Protein AF-A0A9D2T317-F1 (afdb_monomer_lite)

Sequence (66 aa):
MEIIALRDRPDLAGQLLAFIRADMAAFGVAPLYLITDHTSFYERYGWQFVCMAGTEEGPIRLYMHP

pLDDT: mean 78.23, std 11.43, range [39.84, 88.94]

Secondary structure (DSSP, 8-state):
--GGGGGG-HHHHHHHHHHHHHHHHHTT--SEEEEES-SSSGGGGTPEEEEEEEETTEEEEEEEE-

Foldseek 3Di:
DDPVVCVVPLPVVLVVVVVVVVVCVVVVDDKDKDKAQDPDSCVVNVWAWDDFDQDPVGTITMTIDD

Radius of gyration: 12.14 Å; chains: 1; bounding box: 25×25×27 Å

InterPro domains:
  IPR016181 Acyl-CoA N-acyltransferase [SSF55729] (12-59)

Structure (mmCIF, N/CA/C/O backbone):
data_AF-A0A9D2T317-F1
#
_entry.id   AF-A0A9D2T317-F1
#
loop_
_atom_site.group_PDB
_atom_site.id
_atom_site.type_symbol
_atom_site.label_atom_id
_atom_site.label_alt_id
_atom_site.label_comp_id
_atom_site.label_asym_id
_atom_site.label_entity_id
_atom_site.label_seq_id
_atom_site.pdbx_PDB_ins_code
_atom_site.Cartn_x
_atom_site.Cartn_y
_atom_site.Cartn_z
_atom_site.occupancy
_atom_site.B_iso_or_equiv
_atom_site.auth_seq_id
_atom_site.auth_comp_id
_atom_site.auth_asym_id
_atom_site.auth_atom_id
_atom_site.pdbx_PDB_model_num
ATOM 1 N N . MET A 1 1 ? 17.214 -3.678 7.918 1.00 39.84 1 MET A N 1
ATOM 2 C CA . MET A 1 1 ? 16.250 -4.785 7.732 1.00 39.84 1 MET A CA 1
ATOM 3 C C . MET A 1 1 ? 15.582 -4.550 6.396 1.00 39.84 1 MET A C 1
ATOM 5 O O . MET A 1 1 ? 14.572 -3.865 6.318 1.00 39.84 1 MET A O 1
ATOM 9 N N . GLU A 1 2 ? 16.250 -4.984 5.334 1.00 44.62 2 GLU A N 1
ATOM 10 C CA . GLU A 1 2 ? 15.805 -4.752 3.965 1.00 44.62 2 GLU A CA 1
ATOM 11 C C . GLU A 1 2 ? 14.601 -5.639 3.650 1.00 44.62 2 GLU A C 1
ATOM 13 O O . GLU A 1 2 ? 14.652 -6.865 3.742 1.00 44.62 2 GLU A O 1
ATOM 18 N N . ILE A 1 3 ? 13.510 -4.986 3.258 1.00 52.22 3 ILE A N 1
ATOM 19 C CA . ILE A 1 3 ? 12.237 -5.581 2.833 1.00 52.22 3 ILE A CA 1
ATOM 20 C C . ILE A 1 3 ? 12.419 -6.526 1.618 1.00 52.22 3 ILE A C 1
ATOM 22 O O . ILE A 1 3 ? 11.556 -7.353 1.335 1.00 52.22 3 ILE A O 1
ATOM 26 N N . ILE A 1 4 ? 13.588 -6.501 0.968 1.00 50.81 4 ILE A N 1
ATOM 27 C CA . ILE A 1 4 ? 13.987 -7.346 -0.170 1.00 50.81 4 ILE A CA 1
ATOM 28 C C . ILE A 1 4 ? 13.923 -8.856 0.167 1.00 50.81 4 ILE A C 1
ATOM 30 O O . ILE A 1 4 ? 13.665 -9.683 -0.707 1.00 50.81 4 ILE A O 1
ATOM 34 N N . ALA A 1 5 ? 14.057 -9.242 1.444 1.00 49.09 5 ALA A N 1
ATOM 35 C CA . ALA A 1 5 ? 13.943 -10.641 1.882 1.00 49.09 5 ALA A CA 1
ATOM 36 C C . ALA A 1 5 ? 12.508 -11.217 1.825 1.00 49.09 5 ALA A C 1
ATOM 38 O O . ALA A 1 5 ? 12.318 -12.422 1.999 1.00 49.09 5 ALA A O 1
ATOM 39 N N . LEU A 1 6 ? 11.486 -10.388 1.576 1.00 55.03 6 LEU A N 1
ATOM 40 C CA . LEU A 1 6 ? 10.089 -10.829 1.489 1.00 55.03 6 LEU A CA 1
ATOM 41 C C . LEU A 1 6 ? 9.758 -11.579 0.188 1.00 55.03 6 LEU A C 1
ATOM 43 O O . LEU A 1 6 ? 8.699 -12.205 0.104 1.00 55.03 6 LEU A O 1
ATOM 47 N N . ARG A 1 7 ? 10.659 -11.560 -0.805 1.00 57.06 7 ARG A N 1
ATOM 48 C CA . ARG A 1 7 ? 10.473 -12.224 -2.106 1.00 57.06 7 ARG A CA 1
ATOM 49 C C . ARG A 1 7 ? 10.322 -13.740 -1.989 1.00 57.06 7 ARG A C 1
ATOM 51 O O . ARG A 1 7 ? 9.489 -14.327 -2.672 1.00 57.06 7 ARG A O 1
ATOM 58 N N . ASP A 1 8 ? 11.116 -14.369 -1.129 1.00 62.31 8 ASP A N 1
ATOM 59 C CA . ASP A 1 8 ? 11.212 -15.829 -1.076 1.00 62.31 8 ASP A CA 1
ATOM 60 C C . ASP A 1 8 ? 10.152 -16.473 -0.163 1.00 62.31 8 ASP A C 1
ATOM 62 O O . ASP A 1 8 ? 9.982 -17.690 -0.196 1.00 62.31 8 ASP A O 1
ATOM 66 N N . ARG A 1 9 ? 9.392 -15.677 0.615 1.00 70.25 9 ARG A N 1
ATOM 67 C CA . ARG A 1 9 ? 8.319 -16.160 1.511 1.00 70.25 9 ARG A CA 1
ATOM 68 C C . ARG A 1 9 ? 7.068 -15.261 1.481 1.00 70.25 9 ARG A C 1
ATOM 70 O O . ARG A 1 9 ? 6.878 -14.464 2.406 1.00 70.25 9 ARG A O 1
ATOM 77 N N . PRO A 1 10 ? 6.180 -15.408 0.476 1.00 68.69 10 PRO A N 1
ATOM 78 C CA . PRO A 1 10 ? 4.966 -14.596 0.356 1.00 68.69 10 PRO A CA 1
ATOM 79 C C . PRO A 1 10 ? 4.051 -14.691 1.588 1.00 68.69 10 PRO A C 1
ATOM 81 O O . PRO A 1 10 ? 3.494 -13.677 2.001 1.00 68.69 10 PRO A O 1
ATOM 84 N N . ASP A 1 11 ? 3.969 -15.858 2.235 1.00 76.25 11 ASP A N 1
ATOM 85 C CA . ASP A 1 11 ? 3.188 -16.048 3.465 1.00 76.25 11 ASP A CA 1
ATOM 86 C C . ASP A 1 11 ? 3.692 -15.194 4.634 1.00 76.25 11 ASP A C 1
ATOM 88 O O . ASP A 1 11 ? 2.903 -14.687 5.432 1.00 76.25 11 ASP A O 1
ATOM 92 N N . LEU A 1 12 ? 5.013 -15.022 4.748 1.00 79.19 12 LEU A N 1
ATOM 93 C CA . LEU A 1 12 ? 5.620 -14.207 5.800 1.00 79.19 12 LEU A CA 1
ATOM 94 C C . LEU A 1 12 ? 5.438 -12.717 5.510 1.00 79.19 12 LEU A C 1
ATOM 96 O O . LEU A 1 12 ? 5.183 -11.935 6.421 1.00 79.19 12 LEU A O 1
ATOM 100 N N . ALA A 1 13 ? 5.530 -12.330 4.240 1.00 78.31 13 ALA A N 1
ATOM 101 C CA . ALA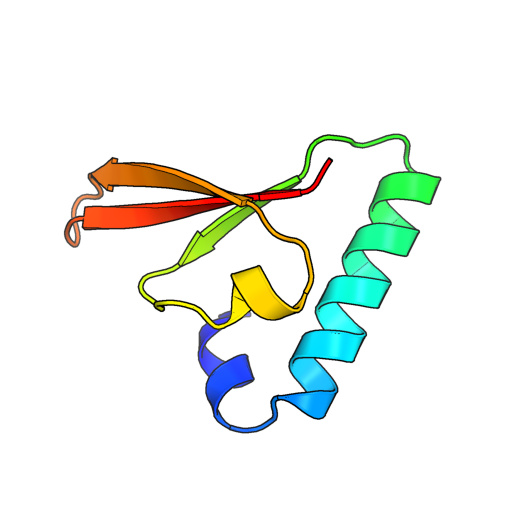 A 1 13 ? 5.316 -10.956 3.813 1.00 78.31 13 ALA A CA 1
ATOM 102 C C . ALA A 1 13 ? 3.882 -10.486 4.072 1.00 78.31 13 ALA A C 1
ATOM 104 O O . ALA A 1 13 ? 3.690 -9.397 4.606 1.00 78.31 13 ALA A O 1
ATOM 105 N N . GLY A 1 14 ? 2.881 -11.318 3.765 1.00 79.94 14 GLY A N 1
ATOM 106 C CA . GLY A 1 14 ? 1.484 -11.013 4.071 1.00 79.94 14 GLY A CA 1
ATOM 107 C C . GLY A 1 14 ? 1.244 -10.825 5.571 1.00 79.94 14 GLY A C 1
ATOM 108 O O . GLY A 1 14 ? 0.601 -9.859 5.977 1.00 79.94 14 GLY A O 1
ATOM 109 N N . GLN A 1 15 ? 1.823 -11.699 6.401 1.00 84.88 15 GLN A N 1
ATOM 110 C CA . GLN A 1 15 ? 1.743 -11.589 7.862 1.00 84.88 15 GLN A CA 1
ATOM 111 C C . GLN A 1 15 ? 2.434 -10.329 8.391 1.00 84.88 15 GLN A C 1
ATOM 113 O O . GLN A 1 15 ? 1.879 -9.648 9.250 1.00 84.88 15 GLN A O 1
ATOM 118 N N . LEU A 1 16 ? 3.610 -9.984 7.860 1.00 83.50 16 LEU A N 1
ATOM 119 C CA . LEU A 1 16 ? 4.333 -8.778 8.257 1.00 83.50 16 LEU A CA 1
ATOM 120 C C . LEU A 1 16 ? 3.567 -7.506 7.872 1.00 83.50 16 LEU A C 1
ATOM 122 O O . LEU A 1 16 ? 3.444 -6.599 8.690 1.00 83.50 16 LEU A O 1
ATOM 126 N N . LEU A 1 17 ? 3.010 -7.447 6.659 1.00 83.25 17 LEU A N 1
ATOM 127 C CA . LEU A 1 17 ? 2.192 -6.314 6.216 1.00 83.25 17 LEU A CA 1
ATOM 128 C C . LEU A 1 17 ? 0.924 -6.172 7.066 1.00 83.25 17 LEU A C 1
ATOM 130 O O . LEU A 1 17 ? 0.573 -5.062 7.461 1.00 83.25 17 LEU A O 1
ATOM 134 N N . ALA A 1 18 ? 0.265 -7.286 7.394 1.00 84.44 18 ALA A N 1
ATOM 135 C CA . ALA A 1 18 ? -0.894 -7.283 8.281 1.00 84.44 18 ALA A CA 1
ATOM 136 C C . ALA A 1 18 ? -0.533 -6.812 9.699 1.00 84.44 18 ALA A C 1
ATOM 138 O O . ALA A 1 18 ? -1.285 -6.035 10.289 1.00 84.44 18 ALA A O 1
ATOM 139 N N . PHE A 1 19 ? 0.621 -7.241 10.219 1.00 86.69 19 PHE A N 1
ATOM 140 C CA . PHE A 1 19 ? 1.134 -6.816 11.519 1.00 86.69 19 PHE A CA 1
ATOM 141 C C . PHE A 1 19 ? 1.414 -5.311 11.549 1.00 86.69 19 PHE A C 1
ATOM 143 O O . PHE A 1 19 ? 0.875 -4.620 12.407 1.00 86.69 19 PHE A O 1
ATOM 150 N N . ILE A 1 20 ? 2.176 -4.789 10.580 1.00 84.12 20 ILE A N 1
ATOM 151 C CA . ILE A 1 20 ? 2.494 -3.355 10.492 1.00 84.12 20 ILE A CA 1
ATOM 152 C C . ILE A 1 20 ? 1.208 -2.534 10.373 1.00 84.12 20 ILE A C 1
ATOM 154 O O . ILE A 1 20 ? 1.069 -1.519 11.043 1.00 84.12 20 ILE A O 1
ATOM 158 N N . ARG A 1 21 ? 0.228 -2.988 9.580 1.00 83.12 21 ARG A N 1
ATOM 159 C CA . ARG A 1 21 ? -1.067 -2.305 9.476 1.00 83.12 21 ARG A CA 1
ATOM 160 C C . ARG A 1 21 ? -1.802 -2.249 10.816 1.00 83.12 21 ARG A C 1
ATOM 162 O O . ARG A 1 21 ? -2.328 -1.200 11.171 1.00 83.12 21 ARG A O 1
ATOM 169 N N . ALA A 1 22 ? -1.872 -3.366 11.539 1.00 85.62 22 ALA A N 1
ATOM 170 C CA . ALA A 1 22 ? -2.555 -3.430 12.830 1.00 85.62 22 ALA A CA 1
ATOM 171 C C . ALA A 1 22 ? -1.856 -2.570 13.895 1.00 85.62 22 ALA A C 1
ATOM 173 O O . ALA A 1 22 ? -2.526 -1.857 14.639 1.00 85.62 22 ALA A O 1
ATOM 174 N N . ASP A 1 23 ? -0.525 -2.608 13.928 1.00 87.19 23 ASP A N 1
ATOM 175 C CA . ASP A 1 23 ? 0.295 -1.818 14.843 1.00 87.19 23 ASP A CA 1
ATOM 176 C C . ASP A 1 23 ? 0.126 -0.315 14.572 1.00 87.19 23 ASP A C 1
ATOM 178 O O . ASP A 1 23 ? -0.271 0.444 15.451 1.00 87.19 23 ASP A O 1
ATOM 182 N N . MET A 1 24 ? 0.280 0.113 13.318 1.00 82.75 24 MET A N 1
ATOM 183 C CA . MET A 1 24 ? 0.134 1.520 12.929 1.00 82.75 24 MET A CA 1
ATOM 184 C C . MET A 1 24 ? -1.289 2.049 13.132 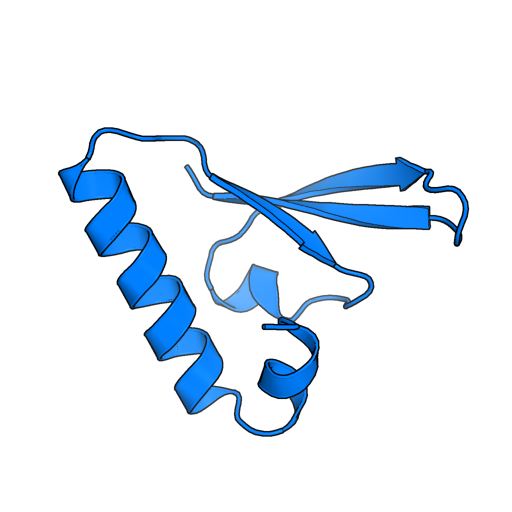1.00 82.75 24 MET A C 1
ATOM 186 O O . MET A 1 24 ? -1.458 3.183 13.582 1.00 82.75 24 MET A O 1
ATOM 190 N N . ALA A 1 25 ? -2.313 1.221 12.895 1.00 82.19 25 ALA A N 1
ATOM 191 C CA . ALA A 1 25 ? -3.694 1.563 13.227 1.00 82.19 25 ALA A CA 1
ATOM 192 C C . ALA A 1 25 ? -3.890 1.756 14.741 1.00 82.19 25 ALA A C 1
ATOM 194 O O . ALA A 1 25 ? -4.587 2.686 15.148 1.00 82.19 25 ALA A O 1
ATOM 195 N N . ALA A 1 26 ? -3.247 0.936 15.580 1.00 85.38 26 ALA A N 1
ATOM 196 C CA . ALA A 1 26 ? -3.269 1.109 17.033 1.00 85.38 26 ALA A CA 1
ATOM 197 C C . ALA A 1 26 ? -2.567 2.404 17.483 1.00 85.38 26 ALA A C 1
ATOM 199 O O . ALA A 1 26 ? -2.982 3.015 18.466 1.00 85.38 26 ALA A O 1
ATOM 200 N N . PHE A 1 27 ? -1.556 2.858 16.737 1.00 83.19 27 PHE A N 1
ATOM 201 C CA . PHE A 1 27 ? -0.891 4.148 16.951 1.00 83.19 27 PHE A CA 1
ATOM 202 C C . PHE A 1 27 ? -1.615 5.347 16.310 1.00 83.19 27 PHE A C 1
ATOM 204 O O . PHE A 1 27 ? -1.185 6.484 16.502 1.00 83.19 27 PHE A O 1
ATOM 211 N N . GLY A 1 28 ? -2.705 5.129 15.564 1.00 84.75 28 GLY A N 1
ATOM 212 C CA . GLY A 1 28 ? -3.415 6.190 14.840 1.00 84.75 28 GLY A CA 1
ATOM 213 C C . GLY A 1 28 ? -2.608 6.799 13.686 1.00 84.75 28 GLY A C 1
ATOM 214 O O . GLY A 1 28 ? -2.883 7.923 13.269 1.00 84.75 28 GLY A O 1
ATOM 215 N N . VAL A 1 29 ? -1.600 6.080 13.184 1.00 75.12 29 VAL A N 1
ATOM 216 C CA . VAL A 1 29 ? -0.723 6.522 12.096 1.00 75.12 29 VAL A CA 1
ATOM 217 C C . VAL A 1 29 ? -1.264 5.983 10.777 1.00 75.12 29 VAL A C 1
ATOM 219 O O . VAL A 1 29 ? -1.092 4.812 10.444 1.00 75.12 29 VAL A O 1
ATOM 222 N N . ALA A 1 30 ? -1.916 6.861 10.023 1.00 74.69 30 ALA A N 1
ATOM 223 C CA . ALA A 1 30 ? -2.395 6.605 8.672 1.00 74.69 30 ALA A CA 1
ATOM 224 C C . ALA A 1 30 ? -2.321 7.901 7.840 1.00 74.69 30 ALA A C 1
ATOM 226 O O . ALA A 1 30 ? -2.539 8.984 8.394 1.00 74.69 30 ALA A O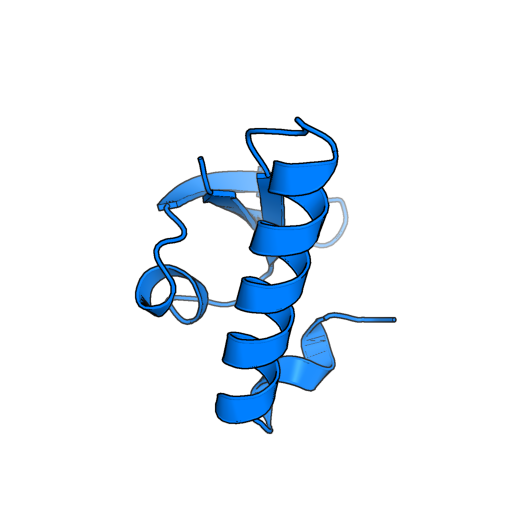 1
ATOM 227 N N . PRO A 1 31 ? -2.043 7.828 6.524 1.00 77.75 31 PRO A N 1
ATOM 228 C CA . PRO A 1 31 ? -1.792 6.619 5.728 1.00 77.75 31 PRO A CA 1
ATOM 229 C C . PRO A 1 31 ? -0.325 6.144 5.770 1.00 77.75 31 PRO A C 1
ATOM 231 O O . PRO A 1 31 ? 0.593 6.928 6.018 1.00 77.75 31 PRO A O 1
ATOM 234 N N . LEU A 1 32 ? -0.100 4.857 5.485 1.00 85.19 32 LEU A N 1
ATOM 235 C CA . LEU A 1 32 ? 1.235 4.257 5.395 1.00 85.19 32 LEU A CA 1
ATOM 236 C C . LEU A 1 32 ? 1.785 4.330 3.974 1.00 85.19 32 LEU A C 1
ATOM 238 O O . LEU A 1 32 ? 1.086 3.995 3.019 1.00 85.19 32 LEU A O 1
ATOM 242 N N . TYR A 1 33 ? 3.062 4.692 3.849 1.00 84.31 33 TYR A N 1
ATOM 243 C CA . TYR A 1 33 ? 3.772 4.755 2.574 1.00 84.31 33 TYR A CA 1
ATOM 244 C C . TYR A 1 33 ? 4.891 3.720 2.516 1.00 84.31 33 TYR A C 1
ATOM 246 O O . TYR A 1 33 ? 5.652 3.557 3.468 1.00 84.31 33 TYR A O 1
ATOM 254 N N . LEU A 1 34 ? 5.004 3.048 1.375 1.00 84.31 34 LEU A N 1
ATOM 255 C CA . LEU A 1 34 ? 6.025 2.043 1.110 1.00 84.31 34 LEU A CA 1
ATOM 256 C C . LEU A 1 34 ? 6.687 2.314 -0.237 1.00 84.31 34 LEU A C 1
ATOM 258 O O . LEU A 1 34 ? 6.002 2.504 -1.238 1.00 84.31 34 LEU A O 1
ATOM 262 N N . ILE A 1 35 ? 8.015 2.271 -0.272 1.00 82.50 35 ILE A N 1
ATOM 263 C CA . ILE A 1 35 ? 8.800 2.357 -1.504 1.00 82.50 35 ILE A CA 1
ATOM 264 C C . ILE A 1 35 ? 9.413 0.993 -1.837 1.00 82.50 35 ILE A C 1
ATOM 266 O O . ILE A 1 35 ? 9.938 0.311 -0.959 1.00 82.50 35 ILE A O 1
ATOM 270 N N . THR A 1 36 ? 9.317 0.564 -3.093 1.00 80.56 36 THR A N 1
ATOM 271 C CA . THR A 1 36 ? 9.842 -0.728 -3.565 1.00 80.56 36 THR A CA 1
ATOM 272 C C . THR A 1 36 ? 10.111 -0.700 -5.070 1.00 80.56 36 THR A C 1
ATOM 274 O O . THR A 1 36 ? 9.438 0.003 -5.816 1.00 80.56 36 THR A O 1
ATOM 277 N N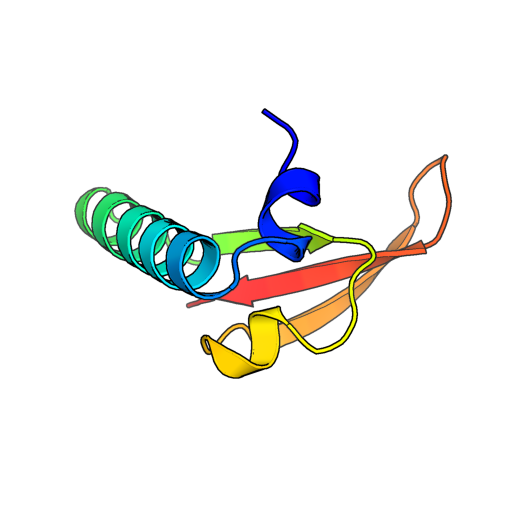 . ASP A 1 37 ? 11.075 -1.474 -5.556 1.00 74.62 37 ASP A N 1
ATOM 278 C CA . ASP A 1 37 ? 11.292 -1.716 -6.988 1.00 74.62 37 ASP A CA 1
ATOM 279 C C . ASP A 1 37 ? 10.313 -2.768 -7.561 1.00 74.62 37 ASP A C 1
ATOM 281 O O . ASP A 1 37 ? 10.172 -2.907 -8.777 1.00 74.62 37 ASP A O 1
ATOM 285 N N . HIS A 1 38 ? 9.597 -3.499 -6.700 1.00 71.75 38 HIS A N 1
ATOM 286 C CA . HIS A 1 38 ? 8.793 -4.651 -7.096 1.00 71.75 38 HIS A CA 1
ATOM 287 C C . HIS A 1 38 ? 7.421 -4.283 -7.691 1.00 71.75 38 HIS A C 1
ATOM 289 O O . HIS A 1 38 ? 6.695 -3.397 -7.224 1.00 71.75 38 HIS A O 1
ATOM 295 N N . THR A 1 39 ? 7.017 -5.041 -8.712 1.00 66.69 39 THR A N 1
ATOM 296 C CA . THR A 1 39 ? 5.718 -4.924 -9.391 1.00 66.69 39 THR A CA 1
ATOM 297 C C . THR A 1 39 ? 4.699 -5.917 -8.831 1.00 66.69 39 THR A C 1
ATOM 299 O O . THR A 1 39 ? 4.979 -7.111 -8.740 1.00 66.69 39 THR A O 1
ATOM 302 N N . SER A 1 40 ? 3.498 -5.439 -8.496 1.00 68.94 40 SER A N 1
ATOM 303 C CA . SER A 1 40 ? 2.290 -6.255 -8.270 1.00 68.94 40 SER A CA 1
ATOM 304 C C . SER A 1 40 ? 2.259 -7.230 -7.097 1.00 68.94 40 SER A C 1
ATOM 306 O O . SER A 1 40 ? 1.283 -7.962 -6.927 1.00 68.94 40 SER A O 1
ATOM 308 N N . PHE A 1 41 ? 3.271 -7.206 -6.232 1.00 76.44 41 PHE A N 1
ATOM 309 C CA . PHE A 1 41 ? 3.255 -7.960 -4.980 1.00 76.44 41 PHE A CA 1
ATOM 310 C C . PHE A 1 41 ? 2.305 -7.332 -3.951 1.00 76.44 41 PHE A C 1
ATOM 312 O O . PHE A 1 41 ? 1.424 -8.003 -3.418 1.00 76.44 41 PHE A O 1
ATOM 319 N N . TYR A 1 42 ? 2.454 -6.028 -3.714 1.00 79.38 42 TYR A N 1
ATOM 320 C CA . TYR A 1 42 ? 1.730 -5.301 -2.668 1.00 79.38 42 TYR A CA 1
ATOM 321 C C . TYR A 1 42 ? 0.262 -5.033 -3.021 1.00 79.38 42 TYR A C 1
ATOM 323 O O . TYR A 1 42 ? -0.584 -5.004 -2.128 1.00 79.38 42 TYR A O 1
ATOM 331 N N . GLU A 1 43 ? -0.063 -4.946 -4.314 1.00 80.62 43 GLU A N 1
ATOM 332 C CA . GLU A 1 43 ? -1.440 -4.792 -4.813 1.00 80.62 43 GLU A CA 1
ATOM 333 C C . GLU A 1 43 ? -2.355 -5.930 -4.324 1.00 80.62 43 GLU A C 1
ATOM 335 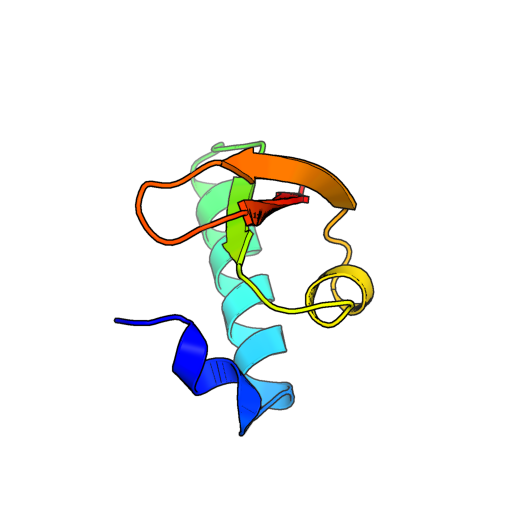O O . GLU A 1 43 ? -3.523 -5.713 -4.014 1.00 80.62 43 GLU A O 1
ATOM 340 N N . ARG A 1 44 ? -1.806 -7.143 -4.151 1.00 83.44 44 ARG A N 1
ATOM 341 C CA . ARG A 1 44 ? -2.541 -8.310 -3.629 1.00 83.44 44 ARG A CA 1
ATOM 342 C C . ARG A 1 44 ? -2.933 -8.173 -2.158 1.00 83.44 44 ARG A C 1
ATOM 344 O O . ARG A 1 44 ? -3.845 -8.855 -1.706 1.00 83.44 44 ARG A O 1
ATOM 351 N N . TYR A 1 45 ? -2.245 -7.305 -1.423 1.00 82.12 45 TYR A N 1
ATOM 352 C CA . TYR A 1 45 ? -2.457 -7.060 0.003 1.00 82.12 45 TYR A CA 1
ATOM 353 C C . TYR A 1 45 ? -3.203 -5.745 0.267 1.00 82.12 45 TYR A C 1
ATOM 355 O O . TYR A 1 45 ? -3.204 -5.265 1.396 1.00 82.12 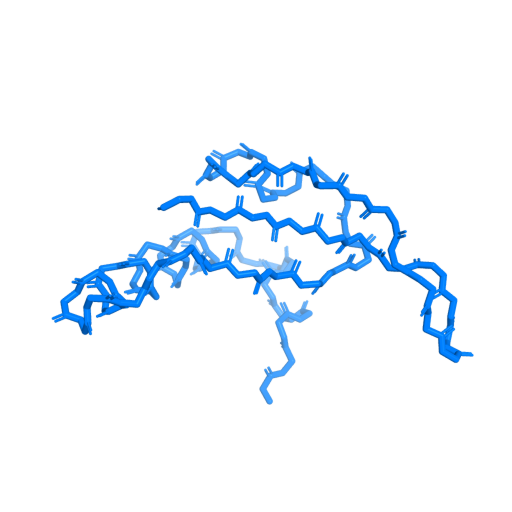45 TYR A O 1
ATOM 363 N N . GLY A 1 46 ? -3.830 -5.156 -0.758 1.00 84.44 46 GLY A N 1
ATOM 364 C CA . GLY A 1 46 ? -4.639 -3.941 -0.623 1.00 84.44 46 GLY A CA 1
ATOM 365 C C . GLY A 1 46 ? -3.854 -2.631 -0.680 1.00 84.44 46 GLY A C 1
ATOM 366 O O . GLY A 1 46 ? -4.424 -1.576 -0.420 1.00 84.44 46 GLY A O 1
ATOM 367 N N . TRP A 1 47 ? -2.567 -2.671 -1.033 1.00 88.19 47 TRP A N 1
ATOM 368 C CA . TRP A 1 47 ? -1.781 -1.457 -1.252 1.00 88.19 47 TRP A CA 1
ATOM 369 C C . TRP A 1 47 ? -2.074 -0.858 -2.626 1.00 88.19 47 TRP A C 1
ATOM 371 O O . TRP A 1 47 ? -2.154 -1.572 -3.626 1.00 88.19 47 TRP A O 1
ATOM 381 N N . GLN A 1 48 ? -2.176 0.466 -2.687 1.00 88.94 48 GLN A N 1
ATOM 382 C CA . GLN A 1 48 ? -2.459 1.214 -3.906 1.00 88.94 48 GLN A CA 1
ATOM 383 C C . GLN A 1 48 ? -1.177 1.828 -4.461 1.00 88.94 48 GLN A C 1
ATOM 385 O O . GLN A 1 48 ? -0.432 2.487 -3.737 1.00 88.94 48 GLN A O 1
ATOM 390 N N . PHE A 1 49 ? -0.913 1.622 -5.750 1.00 88.56 49 PHE A N 1
ATOM 391 C CA . PHE A 1 49 ? 0.187 2.297 -6.435 1.00 88.56 49 PHE A CA 1
ATOM 392 C C . PHE A 1 49 ? -0.100 3.799 -6.541 1.00 88.56 49 PHE A C 1
ATOM 394 O O . PHE A 1 49 ? -1.170 4.193 -7.003 1.00 88.56 49 PHE A O 1
ATOM 401 N N . VAL A 1 50 ? 0.862 4.627 -6.131 1.00 88.38 50 VAL A N 1
ATOM 402 C CA . VAL A 1 50 ? 0.746 6.091 -6.163 1.00 88.38 50 VAL A CA 1
ATOM 403 C C . VAL A 1 50 ? 1.504 6.662 -7.355 1.00 88.38 50 VAL A C 1
ATOM 405 O O . VAL A 1 50 ? 0.913 7.308 -8.218 1.00 88.38 50 VAL A O 1
ATOM 408 N N . CYS A 1 51 ? 2.818 6.438 -7.416 1.00 87.62 51 CYS A N 1
ATOM 409 C CA . CYS A 1 51 ? 3.668 6.958 -8.483 1.00 87.62 51 CYS A CA 1
ATOM 410 C C . CYS A 1 51 ? 5.031 6.254 -8.530 1.00 87.62 51 CYS A C 1
ATOM 412 O O . CYS A 1 51 ? 5.388 5.472 -7.647 1.00 87.62 51 CYS A O 1
ATOM 414 N N . MET A 1 52 ? 5.806 6.558 -9.572 1.00 88.81 52 MET A N 1
ATOM 415 C CA . MET A 1 52 ? 7.248 6.322 -9.565 1.00 88.81 52 MET A CA 1
ATOM 416 C C . MET A 1 52 ? 7.924 7.522 -8.890 1.00 88.81 52 MET A C 1
ATOM 418 O O . MET A 1 52 ? 7.769 8.649 -9.358 1.00 88.81 52 MET A O 1
ATOM 422 N N . ALA A 1 53 ? 8.669 7.291 -7.816 1.00 84.62 53 ALA A N 1
ATOM 423 C CA . ALA A 1 53 ? 9.567 8.273 -7.224 1.00 84.62 53 ALA A CA 1
ATOM 424 C C . ALA A 1 53 ? 10.965 8.113 -7.841 1.00 84.62 53 ALA A C 1
ATOM 426 O O . ALA A 1 53 ? 11.417 6.997 -8.076 1.00 84.62 53 ALA A O 1
ATOM 427 N N . GLY A 1 54 ? 11.653 9.215 -8.135 1.00 85.00 54 GLY A N 1
ATOM 428 C CA . GLY A 1 54 ? 13.053 9.165 -8.562 1.00 85.00 54 GLY A CA 1
ATOM 429 C C . GLY A 1 54 ? 13.976 9.149 -7.348 1.00 85.00 54 GLY A C 1
ATOM 430 O O . GLY A 1 54 ? 13.863 10.033 -6.501 1.00 85.00 54 GLY A O 1
ATOM 431 N N . THR A 1 55 ? 14.879 8.175 -7.263 1.00 80.75 55 THR A N 1
ATOM 432 C CA . THR A 1 55 ? 15.995 8.175 -6.303 1.00 80.75 55 THR A CA 1
ATOM 433 C C . THR A 1 55 ? 17.324 8.281 -7.047 1.00 80.75 55 THR A C 1
ATOM 435 O O . THR A 1 55 ? 17.366 8.159 -8.273 1.00 80.75 55 THR A O 1
ATOM 438 N N . GLU A 1 56 ? 18.421 8.496 -6.317 1.00 81.06 56 GLU A N 1
ATOM 439 C CA . GLU A 1 56 ? 19.779 8.473 -6.888 1.00 81.06 56 GLU A CA 1
ATOM 440 C C . GLU A 1 56 ? 20.118 7.130 -7.563 1.00 81.06 56 GLU A C 1
ATOM 442 O O . GLU A 1 56 ? 20.933 7.091 -8.480 1.00 81.06 56 GLU A O 1
ATOM 447 N N . GLU A 1 57 ? 19.456 6.042 -7.160 1.00 78.88 57 GLU A N 1
ATOM 448 C CA . GLU A 1 57 ? 19.654 4.688 -7.696 1.00 78.88 57 GLU A CA 1
ATOM 449 C C . GLU A 1 57 ? 18.712 4.350 -8.869 1.00 78.88 57 GLU A C 1
ATOM 451 O O . GLU A 1 57 ? 18.890 3.328 -9.532 1.00 78.88 57 GLU A O 1
ATOM 456 N N . GLY A 1 58 ? 17.721 5.204 -9.158 1.00 80.12 58 GLY A N 1
ATOM 457 C CA . GLY A 1 58 ? 16.758 5.018 -10.245 1.00 80.12 58 GLY A CA 1
ATOM 458 C C . GLY A 1 58 ? 15.294 5.175 -9.813 1.00 80.12 58 GLY A C 1
ATOM 459 O O . GLY A 1 58 ? 14.992 5.555 -8.684 1.00 80.12 58 GLY A O 1
ATOM 460 N N . PRO A 1 59 ? 14.332 4.941 -10.722 1.00 83.75 59 PRO A N 1
ATOM 461 C CA . PRO A 1 59 ? 12.919 5.087 -10.401 1.00 83.75 59 PRO A CA 1
ATOM 462 C C . PRO A 1 59 ? 12.420 3.926 -9.521 1.00 83.75 59 PRO A C 1
ATOM 464 O O . PRO A 1 59 ? 12.452 2.766 -9.926 1.00 83.75 59 PRO A O 1
ATOM 467 N N . ILE A 1 60 ? 11.891 4.250 -8.341 1.00 87.25 60 ILE A N 1
ATOM 468 C CA . ILE A 1 60 ? 11.282 3.327 -7.373 1.00 87.25 60 ILE A CA 1
ATOM 469 C C . ILE A 1 60 ? 9.761 3.514 -7.338 1.00 87.25 60 ILE A C 1
ATOM 471 O O . ILE A 1 60 ? 9.257 4.612 -7.558 1.00 87.25 60 ILE A O 1
ATOM 475 N N . ARG A 1 61 ? 8.987 2.461 -7.067 1.00 86.25 61 ARG A N 1
ATOM 476 C CA . ARG A 1 61 ? 7.525 2.553 -6.935 1.00 86.25 61 ARG A CA 1
ATOM 477 C C . ARG A 1 61 ? 7.147 2.962 -5.523 1.00 86.25 61 ARG A C 1
ATOM 479 O O . ARG A 1 61 ? 7.612 2.359 -4.563 1.00 86.25 61 ARG A O 1
ATOM 486 N N . LEU A 1 62 ? 6.246 3.927 -5.415 1.00 86.88 62 LEU A N 1
ATOM 487 C CA . LEU A 1 62 ? 5.596 4.315 -4.174 1.00 86.88 62 LEU A CA 1
ATOM 488 C C . LEU A 1 62 ? 4.202 3.682 -4.106 1.00 86.88 62 LEU A C 1
ATOM 490 O O . LEU A 1 62 ? 3.395 3.835 -5.026 1.00 86.88 62 LEU A O 1
ATOM 494 N N . TYR A 1 63 ? 3.917 3.012 -2.997 1.00 88.69 63 TYR A N 1
ATOM 495 C CA . TYR A 1 63 ? 2.607 2.485 -2.644 1.00 88.69 63 TYR A CA 1
ATOM 496 C C . TYR A 1 63 ? 2.087 3.149 -1.370 1.00 88.69 63 TYR A C 1
ATOM 498 O O . TYR A 1 63 ? 2.863 3.550 -0.502 1.00 88.69 63 TYR A O 1
ATOM 506 N N . MET A 1 64 ? 0.766 3.224 -1.257 1.00 88.56 64 MET A N 1
ATOM 507 C CA . MET A 1 64 ? 0.060 3.735 -0.090 1.00 88.56 64 MET A CA 1
ATOM 508 C C . MET A 1 64 ? -0.991 2.729 0.377 1.00 88.56 64 MET A C 1
ATOM 510 O O . MET A 1 64 ? -1.643 2.078 -0.442 1.00 88.56 64 MET A O 1
ATOM 514 N N . HIS A 1 65 ? -1.138 2.599 1.692 1.00 85.31 65 HIS A N 1
ATOM 515 C CA . HIS A 1 65 ? -2.249 1.891 2.312 1.00 85.31 65 HIS A CA 1
ATOM 516 C C . HIS A 1 65 ? -2.964 2.846 3.286 1.00 85.31 65 HIS A C 1
ATOM 518 O O . HIS A 1 65 ? -2.285 3.435 4.138 1.00 85.31 65 HIS A O 1
ATOM 524 N N . PRO A 1 66 ? -4.294 3.021 3.156 1.00 78.06 66 PRO A N 1
ATOM 525 C CA . PRO A 1 66 ? -5.080 3.879 4.039 1.00 78.06 66 PRO A CA 1
ATOM 526 C C . PRO A 1 66 ? -5.204 3.319 5.458 1.00 78.06 66 PRO A C 1
ATOM 528 O O . PRO A 1 66 ? -5.059 2.083 5.638 1.00 78.06 66 PRO A O 1
#

Organism: NCBI:txid2838577